Protein AF-A0A969GMQ1-F1 (afdb_monomer)

Radius of gyration: 21.55 Å; Cα contacts (8 Å, |Δi|>4): 77; chains: 1; bounding box: 45×49×54 Å

Secondary structure (DSSP, 8-state):
--------------------TTS-----HHHHHHHHHHHHHHHHHHH-TT--SSHHHHHHHHHHHHHHHHHHHHHH-HHHHHHHHTTTTHHHHHHHHHHHHHT---

Solvent-accessible surface area (backbone atoms only — not comparable to full-atom values): 6274 Å² total; per-residue (Å²): 135,84,83,89,80,90,88,83,81,91,74,86,78,73,85,70,71,71,79,49,76,80,76,60,63,77,74,58,56,68,60,53,45,32,54,51,26,34,53,42,28,45,55,53,39,68,79,36,77,84,55,40,63,47,75,66,46,38,50,50,40,35,52,52,40,51,48,53,49,47,52,51,19,64,73,69,34,70,74,66,16,47,49,54,66,74,48,73,44,52,64,36,31,50,51,24,27,44,36,58,32,64,63,67,72,124

pLDDT: mean 75.44, std 22.18, range [32.44, 97.44]

Foldseek 3Di:
DDDDDDDDDDDDDDDPPPPPPVVPPVPPLVVVLLVLLLVQLLVVCVVVVPAALDPVSLVVQLVRSLVVLLVVLVVVDDPSSVCSNVCSSVVSNSVSNNCNRHVVPD

Mean predicted aligned error: 12.76 Å

Sequence (106 aa):
MEFDRCLSHESKPSTADGLTQEMVQTFNLDGQLEELALWLAQTWKDDHPMATANSEDFNACILAVTTELAIAAKAVGGPVGLVILTGASSVAIRRSCWRVLSGDCA

Structure (mmCIF, N/CA/C/O backbone):
data_AF-A0A969GMQ1-F1
#
_entry.id   AF-A0A969GMQ1-F1
#
loop_
_atom_site.group_PDB
_atom_site.id
_atom_site.type_symbol
_atom_site.label_atom_id
_atom_site.label_alt_id
_atom_site.label_comp_id
_atom_site.label_asym_id
_atom_site.label_entity_id
_atom_site.label_seq_id
_atom_site.pdbx_PDB_ins_code
_atom_site.Cartn_x
_atom_site.Cartn_y
_atom_site.Cartn_z
_atom_site.occupancy
_atom_site.B_iso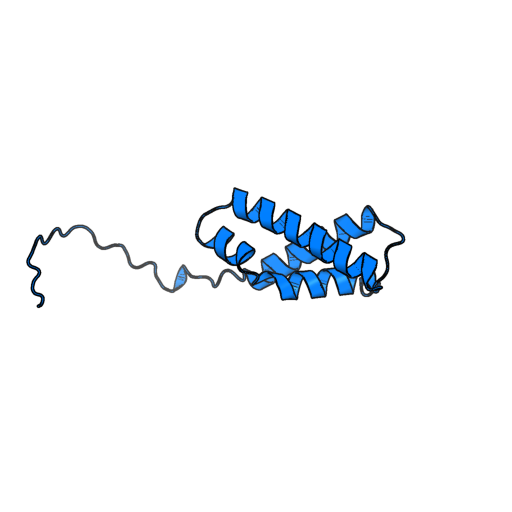_or_equiv
_atom_site.auth_seq_id
_atom_site.auth_comp_id
_atom_site.auth_asym_id
_atom_site.auth_atom_id
_atom_site.pdbx_PDB_model_num
ATOM 1 N N . MET A 1 1 ? -22.217 37.658 31.766 1.00 32.44 1 MET A N 1
ATOM 2 C CA . MET A 1 1 ? -22.328 37.160 33.150 1.00 32.44 1 MET A CA 1
ATOM 3 C C . MET A 1 1 ? -23.181 35.906 33.084 1.00 32.44 1 MET A C 1
ATOM 5 O O . MET A 1 1 ? -24.314 36.011 32.638 1.00 32.44 1 MET A O 1
ATOM 9 N N . GLU A 1 2 ? -22.544 34.733 33.053 1.00 38.06 2 GLU A N 1
ATOM 10 C CA . GLU A 1 2 ? -22.162 33.905 34.230 1.00 38.06 2 GLU A CA 1
ATOM 11 C C . GLU A 1 2 ? -23.391 33.182 34.793 1.00 38.06 2 GLU A C 1
ATOM 13 O O . GLU A 1 2 ? -24.331 33.842 35.212 1.00 38.06 2 GLU A O 1
ATOM 18 N N . PHE A 1 3 ? -23.556 31.882 34.518 1.00 38.28 3 PHE A N 1
ATOM 19 C CA . PHE A 1 3 ? -22.940 30.678 35.126 1.00 3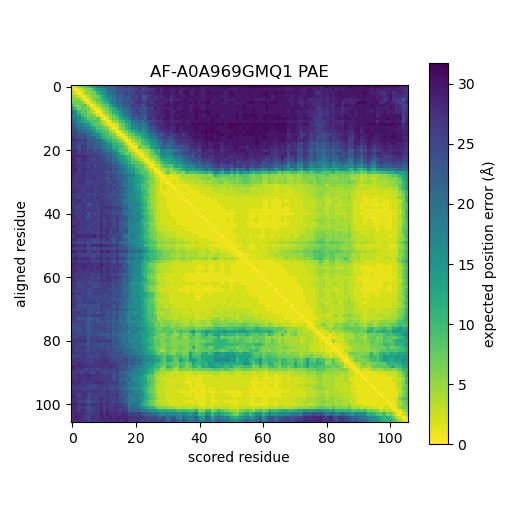8.28 3 PHE A CA 1
ATOM 20 C C . PHE A 1 3 ? -23.830 30.104 36.241 1.00 38.28 3 PHE A C 1
ATOM 22 O O . PHE A 1 3 ? -24.548 30.850 36.895 1.00 38.28 3 PHE A O 1
ATOM 29 N N . ASP A 1 4 ? -23.715 28.779 36.423 1.00 37.19 4 ASP A N 1
ATOM 30 C CA . ASP A 1 4 ? -24.296 27.923 37.478 1.00 37.19 4 ASP A CA 1
ATOM 31 C C . ASP A 1 4 ? -25.766 27.473 37.279 1.00 37.19 4 ASP A C 1
ATOM 33 O O . ASP A 1 4 ? -26.629 28.260 36.925 1.00 37.19 4 ASP A O 1
ATOM 37 N N . ARG A 1 5 ? -26.177 26.213 37.498 1.00 37.19 5 ARG A N 1
ATOM 38 C CA . ARG A 1 5 ? -25.521 25.017 38.057 1.00 37.19 5 ARG A CA 1
ATOM 39 C C . ARG A 1 5 ? -26.426 23.792 37.847 1.00 37.19 5 ARG A C 1
ATOM 41 O O . ARG A 1 5 ? -27.646 23.921 37.811 1.00 37.19 5 ARG A O 1
ATOM 48 N N . CYS A 1 6 ? -25.812 22.615 37.778 1.00 34.75 6 CYS A N 1
ATOM 49 C CA . CYS A 1 6 ? -26.427 21.284 37.806 1.00 34.75 6 CYS A CA 1
ATOM 50 C C . CYS A 1 6 ? -27.298 21.012 39.051 1.00 34.75 6 CYS A C 1
ATOM 52 O O . CYS A 1 6 ? -27.097 21.665 40.069 1.00 34.75 6 CYS A O 1
ATOM 54 N N . LEU A 1 7 ? -28.166 19.990 38.952 1.00 34.56 7 LEU A N 1
ATOM 55 C CA . LEU A 1 7 ? -28.589 18.943 39.923 1.00 34.56 7 LEU A CA 1
ATOM 56 C C . LEU A 1 7 ? -29.945 18.405 39.395 1.00 34.56 7 LEU A C 1
ATOM 58 O O . LEU A 1 7 ? -30.779 19.198 38.984 1.00 34.56 7 LEU A O 1
ATOM 62 N N . SER A 1 8 ? -30.341 17.139 39.359 1.00 41.81 8 SER A N 1
ATOM 63 C CA . SER A 1 8 ? -29.767 15.824 39.623 1.00 41.81 8 SER A CA 1
ATOM 64 C C . SER A 1 8 ? -30.827 14.842 39.122 1.00 41.81 8 SER A C 1
ATOM 66 O O . SER A 1 8 ? -31.976 14.933 39.547 1.00 41.81 8 SER A O 1
ATOM 68 N N . HIS A 1 9 ? -30.478 13.895 38.257 1.00 36.09 9 HIS A N 1
ATOM 69 C CA . HIS A 1 9 ? -31.292 12.693 38.098 1.00 36.09 9 HIS A CA 1
ATOM 70 C C . HIS A 1 9 ? -30.358 11.494 38.179 1.00 36.09 9 HIS A C 1
ATOM 72 O O . HIS A 1 9 ? -29.749 11.078 37.195 1.00 36.09 9 HIS A O 1
ATOM 78 N N . GLU A 1 10 ? -30.190 10.993 39.401 1.00 42.84 10 GLU A N 1
ATOM 79 C CA . GLU A 1 10 ? -29.570 9.702 39.656 1.00 42.84 10 GLU A CA 1
ATOM 80 C C . GLU A 1 10 ? -30.448 8.607 39.046 1.00 42.84 10 GLU A C 1
ATOM 82 O O . GLU A 1 10 ? -31.452 8.193 39.617 1.00 42.84 10 GLU A O 1
ATOM 87 N N . SER A 1 11 ? -30.062 8.114 37.875 1.00 34.84 11 SER A N 1
ATOM 88 C CA . SER A 1 11 ? -30.505 6.813 37.388 1.00 34.84 11 SER A CA 1
ATOM 89 C C . SER A 1 11 ? -29.335 5.843 37.491 1.00 34.84 11 SER A C 1
ATOM 91 O O . SER A 1 11 ? -28.483 5.787 36.607 1.00 34.84 11 SER A O 1
ATOM 93 N N . LYS A 1 12 ? -29.292 5.069 38.577 1.00 42.75 12 LYS A N 1
ATOM 94 C CA . LYS A 1 12 ? -28.554 3.802 38.602 1.00 42.75 12 LYS A CA 1
ATOM 95 C C . LYS A 1 12 ? -29.338 2.831 37.712 1.00 42.75 12 LYS A C 1
ATOM 97 O O . LYS A 1 12 ? -30.540 2.679 37.934 1.00 42.75 12 LYS A O 1
ATOM 102 N N . PRO A 1 13 ? -28.708 2.185 36.720 1.00 40.72 13 PRO A N 1
ATOM 103 C CA . PRO A 1 13 ? -28.556 0.746 36.909 1.00 40.72 13 PRO A CA 1
ATOM 104 C C . PRO A 1 13 ? -27.310 0.127 36.266 1.00 40.72 13 PRO A C 1
ATOM 106 O O . PRO A 1 13 ? -26.733 0.632 35.312 1.00 40.72 13 PRO A O 1
ATOM 109 N N . SER A 1 14 ? -27.029 -1.064 36.793 1.00 35.69 14 SER A N 1
ATOM 110 C CA . SER A 1 14 ? -26.110 -2.092 36.324 1.00 35.69 14 SER A CA 1
ATOM 111 C C . SER A 1 14 ? -24.639 -1.711 36.378 1.00 35.69 14 SER A C 1
ATOM 113 O O . SER A 1 14 ? -24.148 -0.893 35.612 1.00 35.69 14 SER A O 1
ATOM 115 N N . THR A 1 15 ? -23.925 -2.375 37.287 1.00 43.00 15 THR A N 1
ATOM 116 C CA . THR A 1 15 ? -22.530 -2.764 37.088 1.00 43.00 15 THR A CA 1
ATOM 117 C C . THR A 1 15 ? -22.335 -3.104 35.614 1.00 43.00 15 THR A C 1
ATOM 119 O O . THR A 1 15 ? -22.747 -4.168 35.155 1.00 43.00 15 THR A O 1
ATOM 122 N N . ALA A 1 16 ? -21.776 -2.159 34.857 1.00 46.38 16 ALA A N 1
ATOM 123 C CA . ALA A 1 16 ? -20.971 -2.510 33.713 1.00 46.38 16 ALA A CA 1
ATOM 124 C C . ALA A 1 16 ? -19.863 -3.344 34.336 1.00 46.38 16 ALA A C 1
ATOM 126 O O . ALA A 1 16 ? -19.006 -2.797 35.036 1.00 46.38 16 ALA A O 1
ATOM 127 N N . ASP A 1 17 ? -20.002 -4.667 34.219 1.00 44.00 17 ASP A N 1
ATOM 128 C CA . ASP A 1 17 ? -18.907 -5.594 34.432 1.00 44.00 17 ASP A CA 1
ATOM 129 C C . ASP A 1 17 ? -17.694 -4.923 33.824 1.00 44.00 17 ASP A C 1
ATOM 131 O O . ASP A 1 17 ? -17.697 -4.564 32.639 1.00 44.00 17 ASP A O 1
ATOM 135 N N . GLY A 1 18 ? -16.738 -4.610 34.699 1.00 40.41 18 GLY A N 1
ATOM 136 C CA . GLY A 1 18 ? -15.495 -4.006 34.289 1.00 40.41 18 GLY A CA 1
ATOM 137 C C . GLY A 1 18 ? -15.006 -4.854 33.138 1.00 40.41 18 GLY A C 1
ATOM 138 O O . GLY A 1 18 ? -14.815 -6.057 33.311 1.00 40.41 18 GLY A O 1
ATOM 139 N N . LEU A 1 19 ? -14.881 -4.238 31.961 1.00 46.31 19 LEU A N 1
ATOM 140 C CA . LEU A 1 19 ? -14.071 -4.795 30.897 1.00 46.31 19 LEU A CA 1
ATOM 141 C C . LEU A 1 19 ? -12.721 -4.996 31.565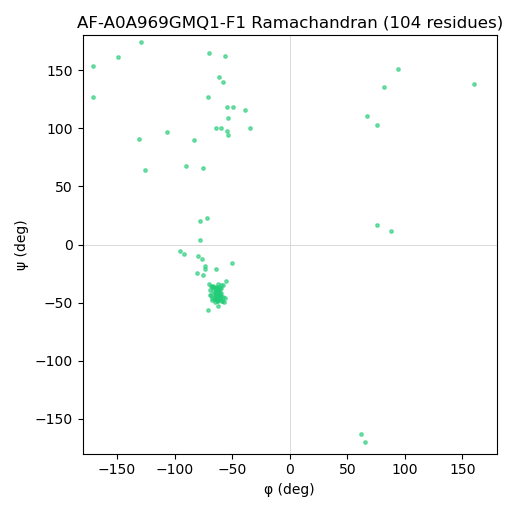 1.00 46.31 19 LEU A C 1
ATOM 143 O O . LEU A 1 19 ? -12.002 -4.029 31.831 1.00 46.31 19 LEU A O 1
ATOM 147 N N . THR A 1 20 ? -12.474 -6.227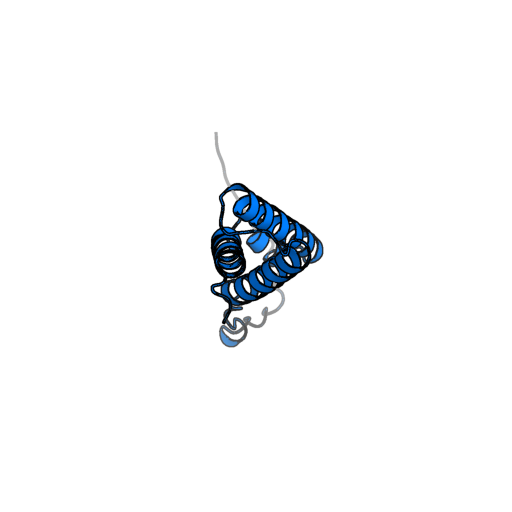 32.008 1.00 44.91 20 THR A N 1
ATOM 148 C CA . THR A 1 20 ? -11.284 -6.549 32.763 1.00 44.91 20 THR A CA 1
ATOM 149 C C . THR A 1 20 ? -10.138 -6.159 31.858 1.00 44.91 20 THR A C 1
ATOM 151 O O . THR A 1 20 ? -10.182 -6.335 30.639 1.00 44.91 20 THR A O 1
ATOM 154 N N . GLN A 1 21 ? -9.111 -5.577 32.454 1.00 46.22 21 GLN A N 1
ATOM 155 C CA . GLN A 1 21 ? -7.879 -5.191 31.779 1.00 46.22 21 GLN A CA 1
ATOM 156 C C . GLN A 1 21 ? -7.276 -6.346 30.939 1.00 46.22 21 GLN A C 1
ATOM 158 O O . GLN A 1 21 ? -6.474 -6.102 30.047 1.00 46.22 21 GLN A O 1
ATOM 163 N N . GLU A 1 22 ? -7.721 -7.586 31.173 1.00 41.84 22 GLU A N 1
ATOM 164 C CA . GLU A 1 22 ? -7.429 -8.807 30.415 1.00 41.84 22 GLU A CA 1
ATOM 165 C C . GLU A 1 22 ? -8.118 -8.922 29.039 1.00 41.84 22 GLU A C 1
ATOM 167 O O . GLU A 1 22 ? -7.656 -9.695 28.203 1.00 41.84 22 GLU A O 1
ATOM 172 N N . MET A 1 23 ? -9.182 -8.161 28.757 1.00 46.09 23 MET A N 1
ATOM 173 C CA . MET A 1 23 ? -9.878 -8.175 27.458 1.00 46.09 23 MET A CA 1
ATOM 174 C C . MET A 1 23 ? -9.394 -7.076 26.497 1.00 46.09 23 MET A C 1
ATOM 176 O O . MET A 1 23 ? -9.763 -7.062 25.324 1.00 46.09 23 MET A O 1
ATOM 180 N N . VAL A 1 24 ? -8.509 -6.193 26.969 1.00 47.44 24 VAL A N 1
ATOM 181 C CA . VAL A 1 24 ? -7.630 -5.389 26.116 1.00 47.44 24 VAL A CA 1
ATOM 182 C C . VAL A 1 24 ? -6.353 -6.199 25.918 1.00 47.44 24 VAL A C 1
ATOM 184 O O . VAL A 1 24 ? -5.277 -5.837 26.387 1.00 47.44 24 VAL A O 1
ATOM 187 N N . GLN A 1 25 ? -6.454 -7.321 25.196 1.00 49.22 25 GLN A N 1
ATOM 188 C CA . GLN A 1 25 ? -5.306 -7.686 24.375 1.00 49.22 25 GLN A CA 1
ATOM 189 C C . GLN A 1 25 ? -5.046 -6.450 23.527 1.00 49.22 25 GLN A C 1
ATOM 191 O O . GLN A 1 25 ? -5.954 -5.987 22.835 1.00 49.22 25 GLN A O 1
ATOM 196 N N . THR A 1 26 ? -3.872 -5.846 23.676 1.00 51.53 26 THR A N 1
ATOM 197 C CA . THR A 1 26 ? -3.405 -4.760 22.827 1.00 51.53 26 THR A CA 1
ATOM 198 C C . THR A 1 26 ? -3.523 -5.276 21.402 1.00 51.53 26 THR A C 1
ATOM 200 O O . THR A 1 26 ? -2.664 -6.020 20.936 1.00 51.53 26 THR A O 1
ATOM 203 N N . PHE A 1 27 ? -4.648 -4.982 20.745 1.00 60.16 27 PHE A N 1
ATOM 204 C CA . PHE A 1 27 ? -4.828 -5.233 19.329 1.00 60.16 27 PHE A CA 1
ATOM 205 C C . PHE A 1 27 ? -3.631 -4.544 18.697 1.00 60.16 27 PHE A C 1
ATOM 207 O O . PHE A 1 27 ? -3.524 -3.318 18.774 1.00 60.16 27 PHE A O 1
ATOM 214 N N . ASN A 1 28 ? -2.680 -5.329 18.188 1.00 74.00 28 ASN A N 1
ATOM 215 C CA . ASN A 1 28 ? -1.491 -4.801 17.537 1.00 74.00 28 ASN A CA 1
ATOM 216 C C . ASN A 1 28 ? -1.907 -4.301 16.156 1.00 74.00 28 ASN A C 1
ATOM 218 O O . ASN A 1 28 ? -1.562 -4.881 15.128 1.00 74.00 28 ASN A O 1
ATOM 222 N N . LEU A 1 29 ? -2.737 -3.261 16.166 1.00 74.50 29 LEU A N 1
ATOM 223 C CA . LEU A 1 29 ? -3.320 -2.657 14.989 1.00 74.50 29 LEU A CA 1
ATOM 224 C C . LEU A 1 29 ? -2.206 -2.184 14.058 1.00 74.50 29 LEU A C 1
ATOM 226 O O . LEU A 1 29 ? -2.326 -2.346 12.854 1.00 74.50 29 LEU A O 1
ATOM 230 N N . ASP A 1 30 ? -1.093 -1.709 14.615 1.00 75.94 30 ASP A N 1
ATOM 231 C CA . ASP A 1 30 ? 0.086 -1.303 13.853 1.00 75.94 30 ASP A CA 1
ATOM 232 C C . ASP A 1 30 ? 0.693 -2.477 13.071 1.00 75.94 30 ASP A C 1
ATOM 234 O O . ASP A 1 30 ? 0.905 -2.361 11.866 1.00 75.94 30 ASP A O 1
ATOM 238 N N . GLY A 1 31 ? 0.904 -3.631 13.717 1.00 81.38 31 GLY A N 1
ATOM 239 C CA . GLY A 1 31 ? 1.407 -4.833 13.041 1.00 81.38 31 GLY A CA 1
ATOM 240 C C . GLY A 1 31 ? 0.441 -5.370 11.982 1.00 81.38 31 GLY A C 1
ATOM 241 O O . GLY A 1 31 ? 0.859 -5.708 10.879 1.00 81.38 31 GLY A O 1
ATOM 242 N N . GLN A 1 32 ? -0.862 -5.375 12.277 1.00 84.44 32 GLN A N 1
ATOM 243 C CA . GLN A 1 32 ? -1.886 -5.799 11.315 1.00 84.44 32 GLN A CA 1
ATOM 244 C C . 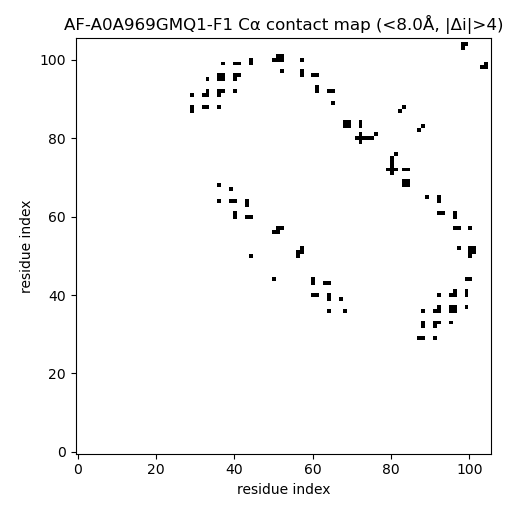GLN A 1 32 ? -1.990 -4.844 10.118 1.00 84.44 32 GLN A C 1
ATOM 246 O O . GLN A 1 32 ? -2.189 -5.284 8.987 1.00 84.44 32 GLN A O 1
ATOM 251 N N . LEU A 1 33 ? -1.833 -3.537 10.344 1.00 83.44 33 LEU A N 1
ATOM 252 C CA . LEU A 1 33 ? -1.806 -2.540 9.276 1.00 83.44 33 LEU A CA 1
ATOM 253 C C . LEU A 1 33 ? -0.539 -2.643 8.430 1.00 83.44 33 LEU A C 1
ATOM 255 O O . LEU A 1 33 ? -0.612 -2.405 7.228 1.00 83.44 33 LEU A O 1
ATOM 259 N N . GLU A 1 34 ? 0.600 -3.011 9.018 1.00 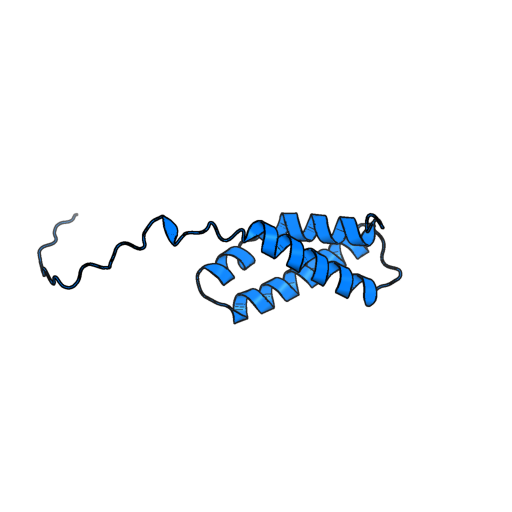87.81 34 GLU A N 1
ATOM 260 C CA . GLU A 1 34 ? 1.838 -3.255 8.275 1.00 87.81 34 GLU A CA 1
ATOM 261 C C . GLU A 1 34 ? 1.730 -4.488 7.371 1.00 87.81 34 GLU A C 1
ATOM 263 O O . GLU A 1 34 ? 2.055 -4.394 6.186 1.00 87.81 34 GLU A O 1
ATOM 268 N N . GLU A 1 35 ? 1.195 -5.602 7.879 1.00 90.50 35 GLU A N 1
ATOM 269 C CA . GLU A 1 35 ? 0.926 -6.802 7.074 1.00 90.50 35 GLU A CA 1
ATOM 270 C C . GLU A 1 35 ? -0.060 -6.515 5.934 1.00 90.50 35 GLU A C 1
ATOM 272 O O . GLU A 1 35 ? 0.198 -6.869 4.781 1.00 90.50 35 GLU A O 1
ATOM 277 N N . LEU A 1 36 ? -1.159 -5.812 6.228 1.00 90.44 36 LEU A N 1
ATOM 278 C CA . LEU A 1 36 ? -2.143 -5.430 5.217 1.00 90.44 36 LEU A CA 1
ATOM 279 C C . LEU A 1 36 ? -1.542 -4.484 4.167 1.00 90.44 36 LEU A C 1
ATOM 281 O O . LEU A 1 36 ? -1.752 -4.677 2.971 1.00 90.44 36 LEU A O 1
ATOM 285 N N . ALA A 1 37 ? -0.761 -3.486 4.587 1.00 92.62 37 ALA A N 1
ATOM 286 C CA . ALA A 1 37 ? -0.086 -2.570 3.673 1.00 92.62 37 ALA A CA 1
ATOM 287 C C . ALA A 1 37 ? 0.944 -3.288 2.790 1.00 92.62 37 ALA A C 1
ATOM 289 O O . ALA A 1 37 ? 1.090 -2.933 1.622 1.00 92.62 37 ALA A O 1
ATOM 290 N N . LEU A 1 38 ? 1.648 -4.294 3.321 1.00 95.19 38 LEU A N 1
ATOM 291 C CA . LEU A 1 38 ? 2.570 -5.121 2.545 1.00 95.19 38 LEU A CA 1
ATOM 292 C C . LEU A 1 38 ? 1.832 -5.934 1.482 1.00 95.19 38 LEU A C 1
ATOM 294 O O . LEU A 1 38 ? 2.240 -5.926 0.323 1.00 95.19 38 LEU A O 1
ATOM 298 N N . TRP A 1 39 ? 0.726 -6.579 1.854 1.00 95.31 39 TRP A N 1
ATOM 299 C CA . TRP A 1 39 ? -0.090 -7.344 0.913 1.00 95.31 39 TRP A CA 1
ATOM 300 C C . TRP A 1 39 ? -0.655 -6.464 -0.214 1.00 95.31 39 TRP A C 1
ATOM 302 O O . TRP A 1 39 ? -0.575 -6.826 -1.389 1.00 95.31 39 TRP A O 1
ATOM 312 N N . LEU A 1 40 ? -1.157 -5.273 0.124 1.00 96.00 40 LEU A N 1
ATOM 313 C CA . LEU A 1 40 ? -1.652 -4.304 -0.857 1.00 96.00 40 LEU A CA 1
ATOM 314 C C . LEU A 1 40 ? -0.533 -3.781 -1.768 1.00 96.00 40 LEU A C 1
ATOM 316 O O . LEU A 1 40 ? -0.728 -3.678 -2.977 1.00 96.00 40 LEU A O 1
ATOM 320 N N . ALA A 1 41 ? 0.646 -3.483 -1.215 1.00 96.44 41 ALA A N 1
ATOM 321 C CA . ALA A 1 41 ? 1.799 -3.049 -2.001 1.00 96.44 41 ALA A CA 1
ATOM 322 C C . ALA A 1 41 ? 2.278 -4.146 -2.966 1.00 96.44 41 ALA A C 1
ATOM 324 O O . ALA A 1 41 ? 2.605 -3.843 -4.113 1.00 96.44 41 ALA A O 1
ATOM 325 N N . GLN A 1 42 ? 2.282 -5.411 -2.531 1.00 97.12 42 GLN A N 1
ATOM 326 C CA . GLN A 1 42 ? 2.622 -6.547 -3.388 1.00 97.12 42 GLN A CA 1
ATOM 327 C C . GLN A 1 42 ? 1.593 -6.728 -4.507 1.00 97.12 42 GLN A C 1
ATOM 329 O O . GLN A 1 42 ? 1.976 -6.837 -5.664 1.00 97.12 42 GLN A O 1
ATOM 334 N N . THR A 1 43 ? 0.300 -6.657 -4.184 1.00 97.25 43 THR A N 1
ATOM 335 C CA . THR A 1 43 ? -0.779 -6.733 -5.184 1.00 97.25 43 THR A CA 1
ATOM 336 C C . THR A 1 43 ? -0.633 -5.626 -6.229 1.00 97.25 43 THR A C 1
ATOM 338 O O . THR A 1 43 ? -0.670 -5.883 -7.429 1.00 97.25 43 THR A O 1
ATOM 341 N N . TRP A 1 44 ? -0.364 -4.394 -5.786 1.00 97.12 44 TRP A N 1
ATOM 342 C CA . TRP A 1 44 ? -0.103 -3.283 -6.698 1.00 97.12 44 TRP A CA 1
ATOM 343 C C . TRP A 1 44 ? 1.131 -3.533 -7.578 1.00 97.12 44 TRP A C 1
ATOM 345 O O . TRP A 1 44 ? 1.106 -3.235 -8.771 1.00 97.12 44 TRP A O 1
ATOM 355 N N . LYS A 1 45 ? 2.207 -4.099 -7.017 1.00 96.69 45 LYS A N 1
ATOM 356 C CA . LYS A 1 45 ? 3.428 -4.439 -7.756 1.00 96.69 45 LYS A CA 1
ATOM 357 C C . LYS A 1 45 ? 3.207 -5.545 -8.787 1.00 96.69 45 LYS A C 1
ATOM 359 O O . LYS A 1 45 ? 3.816 -5.483 -9.854 1.00 96.69 45 LYS A O 1
ATOM 364 N N . ASP A 1 46 ? 2.352 -6.516 -8.490 1.00 96.75 46 ASP A N 1
ATOM 365 C CA . ASP A 1 46 ? 2.000 -7.595 -9.413 1.00 96.75 46 ASP A CA 1
ATOM 366 C C . ASP A 1 46 ? 1.263 -7.042 -10.649 1.00 96.75 46 ASP A C 1
ATOM 368 O O . ASP A 1 46 ? 1.553 -7.455 -11.774 1.00 96.75 46 ASP A O 1
ATOM 372 N N . ASP A 1 47 ? 0.411 -6.025 -10.464 1.00 97.00 47 ASP A N 1
ATOM 373 C CA . ASP A 1 47 ? -0.237 -5.280 -11.557 1.00 97.00 47 ASP A CA 1
ATOM 374 C C . ASP A 1 47 ? 0.730 -4.327 -12.297 1.00 97.00 47 ASP A C 1
ATOM 376 O O . ASP A 1 47 ? 0.499 -3.959 -13.452 1.00 97.00 47 ASP A O 1
ATOM 380 N N . HIS A 1 48 ? 1.839 -3.943 -11.654 1.00 96.19 48 HIS A N 1
ATOM 381 C CA . HIS A 1 48 ? 2.854 -3.014 -12.172 1.00 96.19 48 HIS A CA 1
ATOM 382 C C . HIS A 1 48 ? 4.267 -3.639 -12.118 1.00 96.19 48 HIS A C 1
ATOM 384 O O . HIS A 1 48 ? 5.172 -3.136 -11.432 1.00 96.19 48 HIS A O 1
ATOM 390 N N . PRO A 1 49 ? 4.527 -4.727 -12.871 1.00 94.50 49 PRO A N 1
ATOM 391 C CA . PRO A 1 49 ? 5.735 -5.544 -12.710 1.00 94.50 49 PRO A CA 1
ATOM 392 C C . PRO A 1 49 ? 7.035 -4.791 -13.020 1.00 94.50 49 PRO A C 1
ATOM 394 O O . PRO A 1 49 ? 8.096 -5.152 -12.511 1.00 94.50 49 PRO A O 1
ATOM 397 N N . MET A 1 50 ? 6.962 -3.696 -13.779 1.00 95.19 50 MET A N 1
ATOM 398 C CA . MET A 1 50 ? 8.114 -2.856 -14.129 1.00 95.19 50 MET A CA 1
ATOM 399 C C . MET A 1 50 ? 8.366 -1.696 -13.154 1.00 95.19 50 MET A C 1
ATOM 401 O O . MET A 1 50 ? 9.398 -1.043 -13.273 1.00 95.19 50 MET A O 1
ATOM 405 N N . ALA A 1 51 ? 7.465 -1.444 -12.196 1.00 95.69 51 ALA A N 1
ATOM 406 C CA . ALA A 1 51 ? 7.611 -0.354 -11.231 1.00 95.69 51 ALA A CA 1
ATOM 407 C C . ALA A 1 51 ? 8.872 -0.515 -10.359 1.00 95.69 51 ALA A C 1
ATOM 409 O O . ALA A 1 51 ? 9.245 -1.624 -9.981 1.00 95.69 51 ALA A O 1
ATOM 410 N N . THR A 1 52 ? 9.538 0.573 -10.003 1.00 93.94 52 THR A N 1
ATOM 411 C CA . THR A 1 52 ? 10.783 0.550 -9.209 1.00 93.94 52 THR A CA 1
ATOM 412 C C . THR A 1 52 ? 10.687 1.492 -8.014 1.00 93.94 52 THR A C 1
ATOM 414 O O . THR A 1 52 ? 9.728 2.239 -7.890 1.00 93.94 52 THR A O 1
ATOM 417 N N . ALA A 1 53 ? 11.675 1.512 -7.116 1.00 92.88 53 ALA A N 1
ATOM 418 C CA . ALA A 1 53 ? 11.694 2.444 -5.977 1.00 92.88 53 ALA A CA 1
ATOM 419 C C . ALA A 1 53 ? 11.986 3.915 -6.365 1.00 92.88 53 ALA A C 1
ATOM 421 O O . ALA A 1 53 ? 12.456 4.707 -5.546 1.00 92.88 53 ALA A O 1
ATOM 422 N N . ASN A 1 54 ? 11.742 4.299 -7.623 1.00 94.94 54 ASN A N 1
ATOM 423 C CA . ASN A 1 54 ? 11.835 5.688 -8.056 1.00 94.94 54 ASN A CA 1
ATOM 424 C C . ASN A 1 54 ? 10.694 6.525 -7.446 1.00 94.94 54 ASN A C 1
ATOM 426 O O . ASN A 1 54 ? 9.710 5.997 -6.934 1.00 94.94 54 ASN A O 1
ATOM 430 N N . SER A 1 55 ? 10.822 7.851 -7.500 1.00 91.31 55 SER A N 1
ATOM 431 C CA . SER A 1 55 ? 9.850 8.759 -6.876 1.00 91.31 55 SER A CA 1
ATOM 432 C C . SER A 1 55 ? 8.424 8.600 -7.425 1.00 91.31 55 SER A C 1
ATOM 434 O O . SER A 1 55 ? 7.464 8.718 -6.669 1.00 91.31 55 SER A O 1
ATOM 436 N N . GLU A 1 56 ? 8.262 8.351 -8.723 1.00 96.94 56 GLU A N 1
ATOM 437 C CA . GLU A 1 56 ? 6.946 8.283 -9.366 1.00 96.94 56 GLU A CA 1
ATOM 438 C C . GLU A 1 56 ? 6.190 7.018 -8.945 1.00 96.94 56 GLU A C 1
ATOM 440 O O . GLU A 1 56 ? 5.118 7.107 -8.345 1.00 96.94 56 GLU A O 1
ATOM 445 N N . ASP A 1 57 ? 6.805 5.857 -9.155 1.00 96.56 57 ASP A N 1
ATOM 446 C CA . ASP A 1 57 ? 6.263 4.543 -8.811 1.00 96.56 57 ASP A CA 1
ATOM 447 C C . ASP A 1 57 ? 6.036 4.399 -7.300 1.00 96.56 57 ASP A C 1
ATOM 449 O 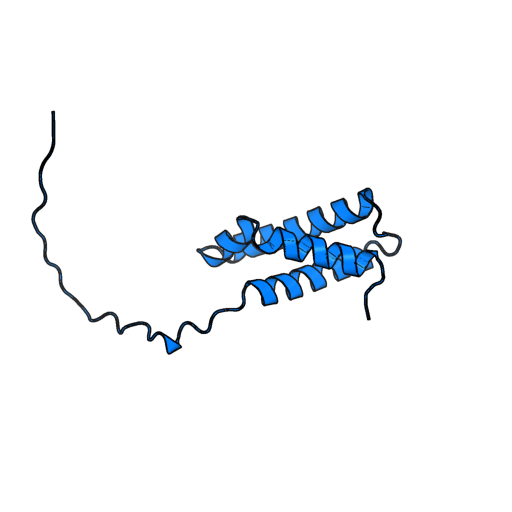O . ASP A 1 57 ? 5.015 3.872 -6.855 1.00 96.56 57 ASP A O 1
ATOM 453 N N . PHE A 1 58 ? 6.960 4.921 -6.488 1.00 96.19 58 PHE A N 1
ATOM 454 C CA . PHE A 1 58 ? 6.831 4.903 -5.035 1.00 96.19 58 PHE A CA 1
ATOM 455 C C . PHE A 1 58 ? 5.614 5.701 -4.556 1.00 96.19 58 PHE A C 1
ATOM 457 O O . PHE A 1 58 ? 4.838 5.215 -3.730 1.00 96.19 58 PHE A O 1
ATOM 464 N N . ASN A 1 59 ? 5.410 6.907 -5.093 1.00 96.50 59 ASN A N 1
ATOM 465 C CA . ASN A 1 59 ? 4.247 7.723 -4.752 1.00 96.50 59 ASN A CA 1
ATOM 466 C C . ASN A 1 59 ? 2.941 7.110 -5.284 1.00 96.50 59 ASN A C 1
ATOM 468 O O . ASN A 1 59 ? 1.923 7.176 -4.592 1.00 96.50 59 ASN A O 1
ATOM 472 N N . ALA A 1 60 ? 2.968 6.482 -6.464 1.00 97.44 60 ALA A N 1
ATOM 473 C CA . ALA A 1 60 ? 1.821 5.770 -7.023 1.00 97.44 60 ALA A CA 1
ATOM 474 C C . ALA A 1 60 ? 1.403 4.582 -6.139 1.00 97.44 60 ALA A C 1
ATOM 476 O O . ALA A 1 60 ? 0.224 4.46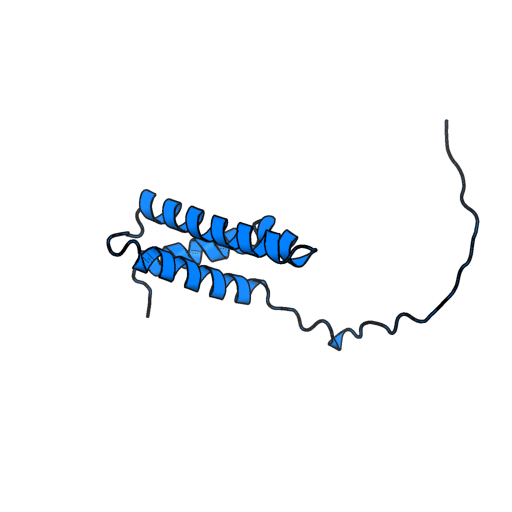5 -5.798 1.00 97.44 60 ALA A O 1
ATOM 477 N N . CYS A 1 61 ? 2.364 3.772 -5.680 1.00 97.38 61 CYS A N 1
ATOM 478 C CA . CYS A 1 61 ? 2.110 2.696 -4.722 1.00 97.38 61 CYS A CA 1
ATOM 479 C C . CYS A 1 61 ? 1.504 3.234 -3.419 1.00 97.38 61 CYS A C 1
ATOM 481 O O . CYS A 1 61 ? 0.470 2.740 -2.969 1.00 97.38 61 CYS A O 1
ATOM 483 N N . ILE A 1 62 ? 2.094 4.285 -2.827 1.00 95.69 62 ILE A N 1
ATOM 484 C CA . ILE A 1 62 ? 1.579 4.882 -1.583 1.00 95.69 62 ILE A CA 1
ATOM 485 C C . ILE A 1 62 ? 0.125 5.314 -1.756 1.00 95.69 62 ILE A C 1
ATOM 487 O O . ILE A 1 62 ? -0.704 5.042 -0.886 1.00 95.69 62 ILE A O 1
ATOM 491 N N . LEU A 1 63 ? -0.190 5.988 -2.864 1.00 95.25 63 LEU A N 1
ATOM 492 C CA . LEU A 1 63 ? -1.537 6.474 -3.133 1.00 95.25 63 LEU A CA 1
ATOM 493 C C . LEU A 1 63 ? -2.534 5.319 -3.287 1.00 95.25 63 LEU A C 1
ATOM 495 O O . LEU A 1 63 ? -3.620 5.379 -2.705 1.00 95.25 63 LEU A O 1
ATOM 499 N N . ALA A 1 64 ? -2.164 4.268 -4.020 1.00 96.38 64 ALA A N 1
ATOM 500 C CA . ALA A 1 64 ? -3.005 3.091 -4.220 1.00 96.38 64 ALA A CA 1
ATOM 501 C C . ALA A 1 64 ? -3.299 2.381 -2.890 1.00 96.38 64 ALA A C 1
ATOM 503 O O . ALA A 1 64 ? -4.459 2.232 -2.509 1.00 96.38 64 ALA A O 1
ATOM 504 N N . VAL A 1 65 ? -2.258 2.050 -2.120 1.00 94.94 65 VAL A N 1
ATOM 505 C CA . VAL A 1 65 ? -2.400 1.378 -0.818 1.00 94.94 65 VAL A CA 1
ATOM 506 C C . VAL A 1 65 ? -3.203 2.232 0.169 1.00 94.94 65 VAL A C 1
ATOM 508 O O . VAL A 1 65 ? -4.070 1.721 0.876 1.00 94.94 65 VAL A O 1
ATOM 511 N N . THR A 1 66 ? -2.963 3.548 0.202 1.00 92.88 66 THR A N 1
ATOM 512 C CA . THR A 1 66 ? -3.731 4.473 1.054 1.00 92.88 66 THR A CA 1
ATOM 513 C C . THR A 1 66 ? -5.209 4.483 0.673 1.00 92.88 66 THR A C 1
ATOM 515 O O . THR A 1 66 ? -6.072 4.527 1.550 1.00 92.88 66 THR A O 1
ATOM 518 N N . THR A 1 67 ? -5.512 4.434 -0.625 1.00 91.06 67 THR A N 1
ATOM 519 C CA . THR A 1 67 ? -6.888 4.435 -1.133 1.00 91.06 67 THR A CA 1
ATOM 520 C C . THR A 1 67 ? -7.628 3.175 -0.698 1.00 91.06 67 THR A C 1
ATOM 522 O O . THR A 1 67 ? -8.725 3.281 -0.148 1.00 91.06 67 THR A O 1
ATOM 525 N N . GLU A 1 68 ? -7.008 2.004 -0.844 1.00 92.50 68 GLU A N 1
ATOM 526 C CA . GLU A 1 68 ? -7.592 0.730 -0.410 1.00 92.50 68 GLU A CA 1
ATOM 527 C C . GLU A 1 68 ? -7.820 0.685 1.105 1.00 92.50 68 GLU A C 1
ATOM 529 O O . GLU A 1 68 ? -8.905 0.331 1.573 1.00 92.50 68 GLU A O 1
ATOM 534 N N . LEU A 1 69 ? -6.847 1.152 1.894 1.00 89.25 69 LEU A N 1
ATOM 535 C CA . LEU A 1 69 ? -7.008 1.265 3.345 1.00 89.25 69 LEU A CA 1
ATOM 536 C C . LEU A 1 69 ? -8.128 2.234 3.729 1.00 89.25 69 LEU A C 1
ATOM 538 O O . LEU A 1 69 ? -8.877 1.960 4.665 1.00 89.25 69 LEU A O 1
ATOM 542 N N . ALA A 1 70 ? -8.293 3.344 3.008 1.00 87.56 70 ALA A N 1
ATOM 543 C CA . ALA A 1 70 ? -9.385 4.280 3.247 1.00 87.56 70 ALA A CA 1
ATOM 544 C C . ALA A 1 70 ? -10.759 3.678 2.901 1.00 87.56 70 ALA A C 1
ATOM 546 O O . ALA A 1 70 ? -11.737 3.953 3.601 1.00 87.56 70 ALA A O 1
ATOM 547 N N . ILE A 1 71 ? -10.851 2.852 1.853 1.00 88.06 71 ILE A N 1
ATOM 548 C CA . ILE A 1 71 ? -12.072 2.111 1.501 1.00 88.06 71 ILE A CA 1
ATOM 549 C C . ILE A 1 71 ? -12.400 1.099 2.605 1.00 88.06 71 ILE A C 1
ATOM 551 O O . ILE A 1 71 ? -13.519 1.107 3.125 1.00 88.06 71 ILE A O 1
ATOM 555 N N . ALA A 1 72 ? -11.418 0.297 3.026 1.00 86.31 72 ALA A N 1
ATOM 556 C CA . ALA A 1 72 ? -11.576 -0.669 4.110 1.00 86.31 72 ALA A CA 1
ATOM 557 C C . ALA A 1 72 ? -11.982 0.015 5.427 1.00 86.31 72 ALA A C 1
ATOM 559 O O . ALA A 1 72 ? -12.927 -0.409 6.090 1.00 86.31 72 ALA A O 1
ATOM 560 N N . ALA A 1 73 ? -11.340 1.132 5.773 1.00 85.06 73 ALA A N 1
ATOM 561 C CA . ALA A 1 73 ? -11.643 1.901 6.974 1.00 85.06 73 ALA A CA 1
ATOM 562 C C . ALA A 1 73 ? -13.077 2.443 6.991 1.00 85.06 73 ALA A C 1
ATOM 564 O O . ALA A 1 73 ? -13.752 2.379 8.021 1.00 85.06 73 ALA A O 1
ATOM 565 N N . LYS A 1 74 ? -13.564 2.950 5.851 1.00 85.31 74 LYS A N 1
ATOM 566 C CA . LYS A 1 74 ? -14.957 3.400 5.706 1.00 85.31 74 LYS A CA 1
ATOM 567 C C . LYS A 1 74 ? -15.949 2.250 5.861 1.00 85.31 74 LYS A C 1
ATOM 569 O O . LYS A 1 74 ? -17.009 2.465 6.440 1.00 85.31 74 LYS A O 1
ATOM 574 N N . ALA A 1 75 ? -15.610 1.061 5.362 1.00 87.81 75 ALA A N 1
ATOM 575 C CA . ALA A 1 75 ? -16.450 -0.127 5.490 1.00 87.81 75 ALA A CA 1
ATOM 576 C C . ALA A 1 75 ? -16.514 -0.648 6.937 1.00 87.81 75 ALA A C 1
ATOM 578 O O . ALA A 1 75 ? -17.586 -1.036 7.392 1.00 87.81 75 ALA A O 1
ATOM 579 N N . VAL A 1 76 ? -15.393 -0.621 7.668 1.00 83.62 76 VAL A N 1
ATOM 580 C CA . VAL A 1 76 ? -15.337 -1.005 9.091 1.00 83.62 76 VAL A CA 1
ATOM 581 C C . VAL A 1 76 ? -16.093 -0.001 9.968 1.00 83.62 76 VAL A C 1
ATOM 583 O O . VAL A 1 76 ? -16.846 -0.395 10.857 1.00 83.62 76 VAL A O 1
ATOM 586 N N . GLY A 1 77 ? -15.911 1.300 9.720 1.00 80.38 77 GLY A N 1
ATOM 587 C CA . GLY A 1 77 ? -16.494 2.367 10.533 1.00 80.38 77 GLY A CA 1
ATOM 588 C C . GLY A 1 77 ? -15.951 2.417 11.972 1.00 80.38 77 GLY A C 1
ATOM 589 O O . GLY A 1 77 ? -14.961 1.774 12.327 1.00 80.38 77 GLY A O 1
ATOM 590 N N . GLY A 1 78 ? -16.593 3.229 12.818 1.00 80.12 78 GLY A N 1
ATOM 591 C CA . GLY A 1 78 ? -16.271 3.327 14.245 1.00 80.12 78 GLY A CA 1
ATOM 592 C C . GLY A 1 78 ? -14.839 3.806 14.563 1.00 80.12 78 GLY A C 1
ATOM 593 O O . GLY A 1 78 ? -14.160 4.387 13.712 1.00 80.12 78 GLY A O 1
ATOM 594 N N . PRO A 1 79 ? -14.363 3.587 15.803 1.00 73.50 79 PRO A N 1
ATOM 595 C CA . PRO A 1 79 ? -13.038 4.034 16.244 1.00 73.50 79 PRO A CA 1
ATOM 596 C C . PRO A 1 79 ? -11.878 3.403 15.461 1.00 73.50 79 PRO A C 1
ATOM 598 O O . PRO A 1 79 ? -10.880 4.071 15.212 1.00 73.50 79 PRO A O 1
ATOM 601 N N . VAL A 1 80 ? -12.019 2.144 15.032 1.00 70.44 80 VAL A N 1
ATOM 602 C CA . VAL A 1 80 ? -10.985 1.422 14.269 1.00 70.44 80 VAL A CA 1
ATOM 603 C C . VAL A 1 80 ? -10.804 2.037 12.882 1.00 70.44 80 VAL A C 1
ATOM 605 O O . VAL A 1 80 ? -9.680 2.356 12.503 1.00 70.44 80 VAL A O 1
ATOM 608 N N . GLY A 1 81 ? -11.897 2.290 12.152 1.00 74.00 81 GLY A N 1
ATOM 609 C CA . GLY A 1 81 ? -11.830 2.979 10.861 1.00 74.00 81 GLY A CA 1
ATOM 610 C C . GLY A 1 81 ? -11.228 4.384 10.976 1.00 74.00 81 GLY A C 1
ATOM 611 O O . GLY A 1 81 ? -10.466 4.806 10.108 1.00 74.00 81 GLY A O 1
ATOM 612 N N . LEU A 1 82 ? -11.491 5.095 12.080 1.00 74.88 82 LEU A N 1
ATOM 613 C CA . LEU A 1 82 ? -10.906 6.415 12.321 1.00 74.88 82 LEU A CA 1
ATOM 614 C C . LEU A 1 82 ? -9.375 6.356 12.460 1.00 74.88 82 LEU A C 1
ATOM 616 O O . LEU A 1 82 ? -8.695 7.180 11.859 1.00 74.88 82 LEU A O 1
ATOM 620 N N . VAL A 1 83 ? -8.826 5.377 13.190 1.00 72.94 83 VAL A N 1
ATOM 621 C CA . VAL A 1 83 ? -7.366 5.221 13.369 1.00 72.94 83 VAL A CA 1
ATOM 622 C C . VAL A 1 83 ? -6.650 4.953 12.041 1.00 72.94 83 VAL A C 1
ATOM 624 O O . VAL A 1 83 ? -5.565 5.480 11.799 1.00 72.94 83 VAL A O 1
ATOM 627 N N . ILE A 1 84 ? -7.273 4.187 11.145 1.00 70.56 84 ILE A N 1
ATOM 628 C CA . ILE A 1 84 ? -6.723 3.929 9.807 1.00 70.56 84 ILE A CA 1
ATOM 629 C C . ILE A 1 84 ? -6.704 5.221 8.971 1.00 70.56 84 ILE A C 1
ATOM 631 O O . ILE A 1 84 ? -5.728 5.491 8.271 1.00 70.56 84 ILE A O 1
ATOM 635 N N . LEU A 1 85 ? -7.756 6.044 9.070 1.00 71.94 85 LEU A N 1
ATOM 636 C CA . LEU A 1 85 ? -7.903 7.292 8.312 1.00 71.94 85 LEU A CA 1
ATOM 637 C C . LEU A 1 85 ? -7.033 8.448 8.830 1.00 71.94 85 LEU A C 1
ATOM 639 O O . LEU A 1 85 ? -6.684 9.329 8.047 1.00 71.94 85 LEU A O 1
ATOM 643 N N . THR A 1 86 ? -6.664 8.475 10.115 1.00 71.12 86 THR A N 1
ATOM 644 C CA . THR A 1 86 ? -5.849 9.560 10.700 1.00 71.12 86 THR A CA 1
ATOM 645 C C . THR A 1 86 ? -4.354 9.458 10.381 1.00 71.12 86 THR A C 1
ATOM 647 O O . THR A 1 86 ? -3.571 10.287 10.841 1.00 71.12 86 THR A O 1
ATOM 650 N N . GLY A 1 87 ? -3.944 8.487 9.560 1.00 66.50 87 GLY A N 1
ATOM 651 C CA . GLY A 1 87 ? -2.576 8.387 9.053 1.00 66.50 87 GLY A CA 1
ATOM 652 C C . GLY A 1 87 ? -1.616 7.603 9.946 1.00 66.50 87 GLY A C 1
ATOM 653 O O . GLY A 1 87 ? -0.415 7.606 9.664 1.00 66.50 87 GLY A O 1
ATOM 654 N N . ALA A 1 88 ? -2.112 6.883 10.960 1.00 65.25 88 ALA A N 1
ATOM 655 C CA . ALA A 1 88 ? -1.307 5.924 11.730 1.00 65.25 88 ALA A CA 1
ATOM 656 C C . ALA A 1 88 ? -0.644 4.872 10.816 1.00 65.25 88 ALA A C 1
ATOM 658 O O . ALA A 1 88 ? 0.492 4.462 11.035 1.00 65.25 88 ALA A O 1
ATOM 659 N N . SER A 1 89 ? -1.304 4.532 9.707 1.00 70.94 89 SER A N 1
ATOM 660 C CA . SER A 1 89 ? -0.791 3.633 8.671 1.00 70.94 89 SER A CA 1
ATOM 661 C C . SER A 1 89 ? 0.266 4.261 7.749 1.00 70.94 89 SER A C 1
ATOM 663 O O . SER A 1 89 ? 0.935 3.533 7.023 1.00 70.94 89 SER A O 1
ATOM 665 N N . SER A 1 90 ? 0.474 5.584 7.756 1.00 82.81 90 SER A N 1
ATOM 666 C CA . SER A 1 90 ? 1.302 6.268 6.743 1.00 82.81 90 SER A CA 1
ATOM 667 C C . SER A 1 90 ? 2.759 5.792 6.710 1.00 82.81 90 SER A C 1
ATOM 669 O O . SER A 1 90 ? 3.336 5.642 5.633 1.00 82.81 90 SER A O 1
ATOM 671 N N . VAL A 1 91 ? 3.355 5.508 7.872 1.00 87.44 91 VAL A N 1
ATOM 672 C CA . VAL A 1 91 ? 4.721 4.969 7.961 1.00 87.44 91 VAL A CA 1
ATOM 673 C C . VAL A 1 91 ? 4.773 3.533 7.443 1.00 87.44 91 VAL A C 1
ATOM 675 O O . VAL A 1 91 ? 5.674 3.204 6.671 1.00 87.44 91 VAL A O 1
ATOM 678 N N . ALA A 1 92 ? 3.796 2.705 7.821 1.00 88.62 92 ALA A N 1
ATOM 679 C CA . ALA A 1 92 ? 3.692 1.319 7.377 1.00 88.62 92 ALA A CA 1
ATOM 680 C C . ALA A 1 92 ? 3.532 1.232 5.851 1.00 88.62 92 ALA A C 1
ATOM 682 O O . ALA A 1 92 ? 4.296 0.535 5.194 1.00 88.62 92 ALA A O 1
ATOM 683 N N . ILE A 1 93 ? 2.639 2.038 5.268 1.00 92.94 93 ILE A N 1
ATOM 684 C CA . ILE A 1 93 ? 2.421 2.117 3.815 1.00 92.94 93 ILE A CA 1
ATOM 685 C C . ILE A 1 93 ? 3.715 2.474 3.082 1.00 92.94 93 ILE A C 1
ATOM 687 O O . ILE A 1 93 ? 4.105 1.795 2.134 1.00 92.94 93 ILE A O 1
ATOM 691 N N . ARG A 1 94 ? 4.412 3.524 3.533 1.00 93.94 94 ARG A N 1
ATOM 692 C CA . ARG A 1 94 ? 5.668 3.963 2.908 1.00 93.94 94 ARG A CA 1
ATOM 693 C C . ARG A 1 94 ? 6.743 2.886 2.996 1.00 93.94 94 ARG A C 1
ATOM 695 O O . ARG A 1 94 ? 7.425 2.640 2.008 1.00 93.94 94 ARG A O 1
ATOM 702 N N . ARG A 1 95 ? 6.892 2.231 4.151 1.00 93.06 95 ARG A N 1
ATOM 703 C CA . ARG A 1 95 ? 7.864 1.145 4.331 1.00 93.06 95 ARG A CA 1
ATOM 704 C C . ARG A 1 95 ? 7.537 -0.049 3.433 1.00 93.06 95 ARG A C 1
ATOM 706 O O . ARG A 1 95 ? 8.436 -0.554 2.769 1.00 93.06 95 ARG A O 1
ATOM 713 N N . SER A 1 96 ? 6.272 -0.455 3.374 1.00 94.62 96 SER A N 1
ATOM 714 C CA . SER A 1 96 ? 5.809 -1.575 2.552 1.00 94.62 96 SER A CA 1
ATOM 715 C C . SER A 1 96 ? 6.007 -1.318 1.059 1.00 94.62 96 SER A C 1
ATOM 717 O O . SER A 1 96 ? 6.626 -2.136 0.383 1.00 94.62 96 SER A O 1
ATOM 719 N N . CYS A 1 97 ? 5.589 -0.152 0.554 1.00 95.31 97 CYS A N 1
ATOM 720 C CA . CYS A 1 97 ? 5.831 0.232 -0.839 1.00 95.31 97 CYS A CA 1
ATOM 721 C C . CYS A 1 97 ? 7.325 0.282 -1.170 1.00 95.31 97 CYS A C 1
ATOM 723 O O . CYS A 1 97 ? 7.737 -0.200 -2.221 1.00 95.31 97 CYS A O 1
ATOM 725 N N . TRP A 1 98 ? 8.154 0.818 -0.269 1.00 95.31 98 TRP A N 1
ATOM 726 C CA . TRP A 1 98 ? 9.599 0.868 -0.484 1.00 95.31 98 TRP A CA 1
ATOM 727 C C . TRP A 1 98 ? 10.200 -0.534 -0.564 1.00 95.31 98 TRP A C 1
ATOM 729 O O . TRP A 1 98 ? 10.954 -0.821 -1.490 1.00 95.31 98 TRP A O 1
ATOM 739 N N . ARG A 1 99 ? 9.845 -1.415 0.380 1.00 94.31 99 ARG A N 1
ATOM 740 C CA . ARG A 1 99 ? 10.353 -2.790 0.449 1.00 94.31 99 ARG A CA 1
ATOM 741 C C . ARG A 1 99 ? 10.027 -3.572 -0.824 1.00 94.31 99 ARG A C 1
ATOM 743 O O . ARG A 1 99 ? 10.923 -4.164 -1.419 1.00 94.31 99 ARG A O 1
ATOM 750 N N . VAL A 1 100 ? 8.771 -3.515 -1.265 1.00 95.50 100 VAL A N 1
ATOM 751 C CA . VAL A 1 100 ? 8.303 -4.215 -2.471 1.00 95.50 100 VAL A CA 1
ATOM 752 C C . VAL A 1 100 ? 8.982 -3.675 -3.732 1.00 95.50 100 VAL A C 1
ATOM 754 O O . VAL A 1 100 ? 9.422 -4.447 -4.582 1.00 95.50 100 VAL A O 1
ATOM 757 N N . LEU A 1 101 ? 9.118 -2.352 -3.854 1.00 94.56 101 LEU A N 1
ATOM 758 C CA . LEU A 1 101 ? 9.659 -1.724 -5.062 1.00 94.56 101 LEU A CA 1
ATOM 759 C C . LEU A 1 101 ? 11.185 -1.735 -5.157 1.00 94.56 101 LEU A C 1
ATOM 761 O O . LEU A 1 101 ? 11.725 -1.659 -6.261 1.00 94.56 101 LEU A O 1
ATOM 765 N N . SER A 1 102 ? 11.877 -1.827 -4.022 1.00 91.50 102 SER A N 1
ATOM 766 C CA . SER A 1 102 ? 13.342 -1.937 -3.978 1.00 91.50 102 SER A CA 1
ATOM 767 C C . SER A 1 102 ? 13.827 -3.356 -4.270 1.00 91.50 102 SER A C 1
ATOM 769 O O . SER A 1 102 ? 15.020 -3.560 -4.474 1.00 91.50 102 SER A O 1
ATOM 771 N N . GLY A 1 103 ? 12.916 -4.335 -4.318 1.00 78.62 103 GLY A N 1
ATOM 772 C CA . GLY A 1 103 ? 13.275 -5.745 -4.449 1.00 78.62 103 GLY A CA 1
ATOM 773 C C . GLY A 1 103 ? 13.804 -6.357 -3.149 1.00 78.62 103 GLY A C 1
ATOM 774 O O . GLY A 1 103 ? 14.371 -7.443 -3.189 1.00 78.62 103 GLY A O 1
ATOM 775 N N . ASP A 1 104 ? 13.570 -5.714 -1.999 1.00 66.38 104 ASP A N 1
ATOM 776 C CA . ASP A 1 104 ? 13.931 -6.221 -0.662 1.00 66.38 104 ASP A CA 1
ATOM 777 C C . ASP A 1 104 ? 12.935 -7.292 -0.155 1.00 66.38 104 ASP A C 1
ATOM 779 O O . ASP A 1 104 ? 12.814 -7.566 1.046 1.00 66.38 104 ASP A O 1
ATOM 783 N N . CYS A 1 105 ? 12.180 -7.901 -1.072 1.00 46.25 105 CYS A N 1
ATOM 784 C 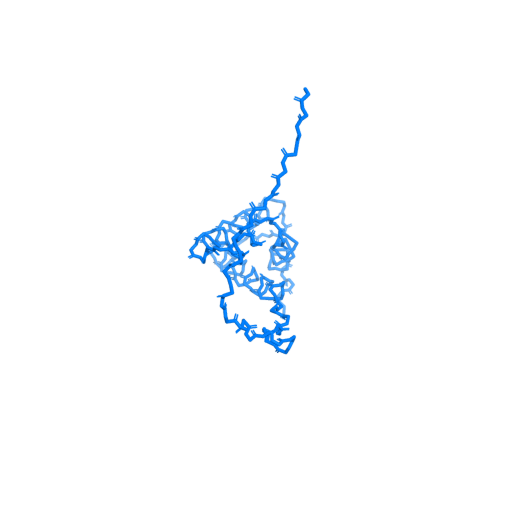CA . CYS A 1 105 ? 11.327 -9.047 -0.800 1.00 46.25 105 CYS A CA 1
ATOM 785 C C . CYS A 1 105 ? 12.166 -10.332 -0.854 1.00 46.25 105 CYS A C 1
ATOM 787 O O . CYS A 1 105 ? 12.303 -10.955 -1.906 1.00 46.25 105 CYS A O 1
ATOM 789 N N . ALA A 1 106 ? 12.714 -10.710 0.302 1.00 40.62 106 ALA A N 1
ATOM 790 C CA . ALA A 1 106 ? 12.914 -12.106 0.683 1.00 40.62 106 ALA A CA 1
ATOM 791 C C . ALA A 1 106 ? 11.821 -12.512 1.679 1.00 40.62 106 ALA A C 1
ATOM 793 O O . ALA A 1 106 ? 11.468 -11.657 2.537 1.00 40.62 106 ALA A O 1
#